Protein AF-R7JGD9-F1 (afdb_monomer_lite)

Radius of gyration: 29.2 Å; chains: 1; bounding box: 80×38×64 Å

Secondary structure (DSSP, 8-state):
-HHHHHHHHHHHHHHHHHHHHHHHHHHHHHHHTT------HHHHHHHHHHHHHHHHHHHHHHHHHHHHHHT-TT---EEEE----BBSS-SSSBTTB-HHHHHHHHHHT-GGGT--EEEE-S--B--S--

Structure (mmCIF, N/CA/C/O backbone):
data_AF-R7JGD9-F1
#
_entry.id   AF-R7JGD9-F1
#
loop_
_atom_site.group_PDB
_atom_site.id
_atom_site.type_symbol
_atom_site.label_atom_id
_atom_site.label_alt_id
_atom_site.label_comp_id
_atom_site.label_asym_id
_atom_site.label_entity_id
_atom_site.label_seq_id
_atom_site.pdbx_PDB_ins_code
_atom_site.Cartn_x
_atom_site.Cartn_y
_atom_site.Cartn_z
_atom_site.occupancy
_atom_site.B_iso_or_equiv
_atom_site.auth_seq_id
_atom_site.auth_comp_id
_atom_site.auth_asym_id
_atom_site.auth_atom_id
_atom_site.pdbx_PDB_model_num
ATOM 1 N N . MET A 1 1 ? 63.024 30.340 -42.110 1.00 52.47 1 MET A N 1
ATOM 2 C CA . MET A 1 1 ? 62.348 29.063 -42.438 1.00 52.47 1 MET A CA 1
ATOM 3 C C . MET A 1 1 ? 62.119 28.168 -41.215 1.00 52.47 1 MET A C 1
ATOM 5 O O . MET A 1 1 ? 60.973 27.812 -40.981 1.00 52.47 1 MET A O 1
ATOM 9 N N . ALA A 1 2 ? 63.129 27.867 -40.385 1.00 55.94 2 ALA A N 1
ATOM 10 C CA . ALA A 1 2 ? 62.977 26.972 -39.220 1.00 55.94 2 ALA A CA 1
ATOM 11 C C . ALA A 1 2 ? 61.948 27.435 -38.156 1.00 55.94 2 ALA A C 1
ATOM 13 O O . ALA A 1 2 ? 61.172 26.627 -37.652 1.00 55.94 2 ALA A O 1
ATOM 14 N N . TYR A 1 3 ? 61.878 28.738 -37.858 1.00 53.78 3 TYR A N 1
ATOM 15 C CA . TYR A 1 3 ? 60.961 29.284 -36.840 1.00 53.78 3 TYR A CA 1
ATOM 16 C C . TYR A 1 3 ? 59.477 29.235 -37.237 1.00 53.78 3 TYR A C 1
ATOM 18 O O . TYR A 1 3 ? 58.619 29.006 -36.389 1.00 53.78 3 TYR A O 1
ATOM 26 N N . ILE A 1 4 ? 59.173 29.392 -38.529 1.00 56.84 4 ILE A N 1
ATOM 27 C CA . ILE A 1 4 ? 57.802 29.306 -39.059 1.00 56.84 4 ILE A CA 1
ATOM 28 C C . ILE A 1 4 ? 57.320 27.851 -39.005 1.00 56.84 4 ILE A C 1
ATOM 30 O O . ILE A 1 4 ? 56.192 27.583 -38.600 1.00 56.84 4 ILE A O 1
ATOM 34 N N . PHE A 1 5 ? 58.205 26.903 -39.321 1.00 55.16 5 PHE A N 1
ATOM 35 C CA . PHE A 1 5 ? 57.907 25.473 -39.259 1.00 55.16 5 PHE A CA 1
ATOM 36 C C . PHE A 1 5 ? 57.632 25.006 -37.820 1.00 55.16 5 PHE A C 1
ATOM 38 O O . PHE A 1 5 ? 56.647 24.317 -37.566 1.00 55.16 5 PHE A O 1
ATOM 45 N N . ALA A 1 6 ? 58.440 25.458 -36.853 1.00 62.38 6 ALA A N 1
ATOM 46 C CA . ALA A 1 6 ? 58.225 25.169 -35.435 1.00 62.38 6 ALA A CA 1
ATOM 47 C C . ALA A 1 6 ? 56.909 25.766 -34.901 1.00 62.38 6 ALA A C 1
ATOM 49 O O . ALA A 1 6 ? 56.218 25.127 -34.109 1.00 62.38 6 ALA A O 1
ATOM 50 N N . PHE A 1 7 ? 56.533 26.967 -35.354 1.00 59.88 7 PHE A N 1
ATOM 51 C CA . PHE A 1 7 ? 55.274 27.615 -34.978 1.00 59.88 7 PHE A CA 1
ATOM 52 C C . PHE A 1 7 ? 54.047 26.872 -35.532 1.00 59.88 7 PHE A C 1
ATOM 54 O O . PHE A 1 7 ? 53.103 26.609 -34.786 1.00 59.88 7 PHE A O 1
ATOM 61 N N . ILE A 1 8 ? 54.093 26.448 -36.800 1.00 61.12 8 ILE A N 1
ATOM 62 C CA . ILE A 1 8 ? 53.027 25.664 -37.443 1.00 61.12 8 ILE A CA 1
ATOM 63 C C . ILE A 1 8 ? 52.861 24.297 -36.763 1.00 61.12 8 ILE A C 1
ATOM 65 O O . ILE A 1 8 ? 51.739 23.915 -36.435 1.00 61.12 8 ILE A O 1
ATOM 69 N N . ILE A 1 9 ? 53.962 23.599 -36.453 1.00 62.28 9 ILE A N 1
ATOM 70 C CA . ILE A 1 9 ? 53.931 22.332 -35.701 1.00 62.28 9 ILE A CA 1
ATOM 71 C C . ILE A 1 9 ? 53.321 22.536 -34.309 1.00 62.28 9 ILE A C 1
ATOM 73 O O . ILE A 1 9 ? 52.503 21.731 -33.869 1.00 62.28 9 ILE A O 1
ATOM 77 N N . LYS A 1 10 ? 53.662 23.629 -33.617 1.00 58.84 10 LYS A N 1
ATOM 78 C CA . LYS A 1 10 ? 53.122 23.930 -32.284 1.00 58.84 10 LYS A CA 1
ATOM 79 C C . LYS A 1 10 ? 51.615 24.208 -32.327 1.00 58.84 10 LYS A C 1
ATOM 81 O O . LYS A 1 10 ? 50.910 23.750 -31.435 1.00 58.84 10 LYS A O 1
ATOM 86 N N . ILE A 1 11 ? 51.116 24.887 -33.365 1.00 60.00 11 ILE A N 1
ATOM 87 C CA . ILE A 1 11 ? 49.676 25.112 -33.591 1.00 60.00 11 ILE A CA 1
ATOM 88 C C . ILE A 1 11 ? 48.957 23.800 -33.920 1.00 60.00 11 ILE A C 1
ATOM 90 O O . ILE A 1 11 ? 47.932 23.510 -33.306 1.00 60.00 11 ILE A O 1
ATOM 94 N N . LEU A 1 12 ? 49.509 22.981 -34.821 1.00 58.78 12 LEU A N 1
ATOM 95 C CA . LEU A 1 12 ? 48.956 21.668 -35.178 1.00 58.78 12 LEU A CA 1
ATOM 96 C C . LEU A 1 12 ? 48.881 20.732 -33.964 1.00 58.78 12 LEU A C 1
ATOM 98 O O . LEU A 1 12 ? 47.839 20.120 -33.729 1.00 58.78 12 LEU A O 1
ATOM 102 N N . LEU A 1 13 ? 49.941 20.677 -33.149 1.00 59.41 13 LEU A N 1
ATOM 103 C CA . LEU A 1 13 ? 49.992 19.900 -31.902 1.00 59.41 13 LEU A CA 1
ATOM 104 C C . LEU A 1 13 ? 49.038 20.448 -30.830 1.00 59.41 13 LEU A C 1
ATOM 106 O O . LEU A 1 13 ? 48.455 19.691 -30.056 1.00 59.41 13 LEU A O 1
ATOM 110 N N . PHE A 1 14 ? 48.861 21.768 -30.762 1.00 56.06 14 PHE A N 1
ATOM 111 C CA . PHE A 1 14 ? 47.937 22.403 -29.823 1.00 56.06 14 PHE A CA 1
ATOM 112 C C . PHE A 1 14 ? 46.470 22.151 -30.199 1.00 56.06 14 PHE A C 1
ATOM 114 O O . PHE A 1 14 ? 45.646 21.893 -29.319 1.00 56.06 14 PHE A O 1
ATOM 121 N N . GLN A 1 15 ? 46.146 22.153 -31.495 1.00 61.41 15 GLN A N 1
ATOM 122 C CA . GLN A 1 15 ? 44.811 21.816 -31.986 1.00 61.41 15 GLN A CA 1
ATOM 123 C C . GLN A 1 15 ? 44.488 20.325 -31.835 1.00 61.41 15 GLN A C 1
ATOM 125 O O . GLN A 1 15 ? 43.387 20.000 -31.399 1.00 61.41 15 GLN A O 1
ATOM 130 N N . THR A 1 16 ? 45.442 19.419 -32.082 1.00 63.94 16 THR A N 1
ATOM 131 C CA . THR A 1 16 ? 45.242 17.971 -31.851 1.00 63.94 16 THR A CA 1
ATOM 132 C C . THR A 1 16 ? 45.045 17.639 -30.376 1.00 63.94 16 THR A C 1
ATOM 134 O O . THR A 1 16 ? 44.179 16.830 -30.054 1.00 63.94 16 THR A O 1
ATOM 137 N N . LYS A 1 17 ? 45.761 18.301 -29.455 1.00 67.38 17 LYS A N 1
ATOM 138 C CA . LYS A 1 17 ? 45.516 18.135 -28.011 1.00 67.38 17 LYS A CA 1
ATOM 139 C C . LYS A 1 17 ? 44.115 18.600 -27.612 1.00 67.38 17 LYS A C 1
ATOM 141 O O . LYS A 1 17 ? 43.425 17.881 -26.900 1.00 67.38 17 LYS A O 1
ATOM 146 N N . ARG A 1 18 ? 43.659 19.762 -28.101 1.00 71.56 18 ARG A N 1
ATOM 147 C CA . ARG A 1 18 ? 42.289 20.257 -27.850 1.00 71.56 18 ARG A CA 1
ATOM 148 C C . ARG A 1 18 ? 41.219 19.330 -28.425 1.00 71.56 18 ARG A C 1
ATOM 150 O O . ARG A 1 18 ? 40.235 19.065 -27.743 1.00 71.56 18 ARG A O 1
ATOM 157 N N . LEU A 1 19 ? 41.437 18.807 -29.632 1.00 75.38 19 LEU A N 1
ATOM 158 C CA . LEU A 1 19 ? 40.545 17.833 -30.256 1.00 75.38 19 LEU A CA 1
ATOM 159 C C . LEU A 1 19 ? 40.499 16.529 -29.448 1.00 75.38 19 LEU A C 1
ATOM 161 O O . LEU A 1 19 ? 39.420 16.009 -29.207 1.00 75.38 19 LEU A O 1
ATOM 165 N N . SER A 1 20 ? 41.641 16.052 -28.945 1.00 78.75 20 SER A N 1
ATOM 166 C CA . SER A 1 20 ? 41.707 14.863 -28.088 1.00 78.75 20 SER A CA 1
ATOM 167 C C . SER A 1 20 ? 40.939 15.038 -26.777 1.00 78.75 20 SER A C 1
ATOM 169 O O . SER A 1 20 ? 40.223 14.121 -26.384 1.00 78.75 20 SER A O 1
ATOM 171 N N . TYR A 1 21 ? 41.056 16.189 -26.105 1.00 81.06 21 TYR A N 1
ATOM 172 C CA . TYR A 1 21 ? 40.286 16.460 -24.885 1.00 81.06 21 TYR A CA 1
ATOM 173 C C . TYR A 1 21 ? 38.787 16.580 -25.164 1.00 81.06 21 TYR A C 1
ATOM 175 O O . TYR A 1 21 ? 37.983 16.075 -24.386 1.00 81.06 21 TYR A O 1
ATOM 183 N N . LEU A 1 22 ? 38.411 17.202 -26.2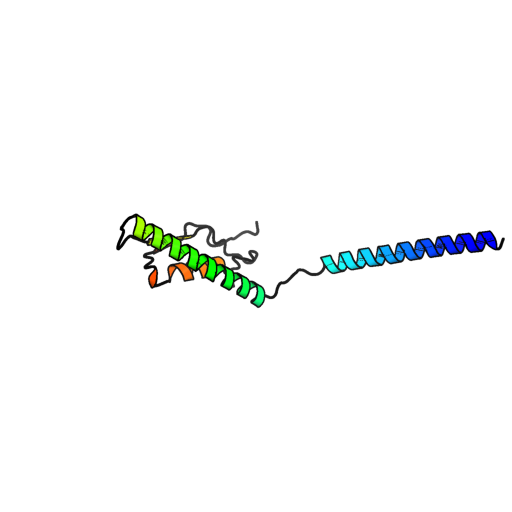85 1.00 77.56 22 LEU A N 1
ATOM 184 C CA . LEU A 1 22 ? 37.018 17.296 -26.709 1.00 77.56 22 LEU A CA 1
ATOM 185 C C . LEU A 1 22 ? 36.438 15.913 -27.035 1.00 77.56 22 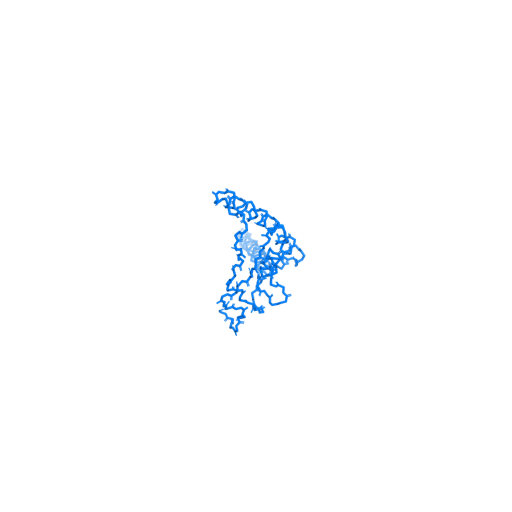LEU A C 1
ATOM 187 O O . LEU A 1 22 ? 35.343 15.597 -26.586 1.00 77.56 22 LEU A O 1
ATOM 191 N N . CYS A 1 23 ? 37.180 15.070 -27.757 1.00 81.94 23 CYS A N 1
ATOM 192 C CA . CYS A 1 23 ? 36.778 13.694 -28.030 1.00 81.94 23 CYS A CA 1
ATOM 193 C C . CYS A 1 23 ? 36.630 12.894 -26.736 1.00 81.94 23 CYS A C 1
ATOM 195 O O . CYS A 1 23 ? 35.609 12.242 -26.573 1.00 81.94 23 CYS A O 1
ATOM 197 N N . LEU A 1 24 ? 37.578 12.994 -25.795 1.00 82.44 24 LEU A N 1
ATOM 198 C CA . LEU A 1 24 ? 37.467 12.338 -24.489 1.00 82.44 24 LEU A CA 1
ATOM 199 C C . LEU A 1 24 ? 36.214 12.794 -23.736 1.00 82.44 24 LEU A C 1
ATOM 201 O O . LEU A 1 24 ? 35.452 11.945 -23.287 1.00 82.44 24 LEU A O 1
ATOM 205 N N . PHE A 1 25 ? 35.956 14.104 -23.678 1.00 80.12 25 PHE A N 1
ATOM 206 C CA . PHE A 1 25 ? 34.767 14.665 -23.034 1.00 80.12 25 PHE A CA 1
ATOM 207 C C . PHE A 1 25 ? 33.464 14.165 -23.676 1.00 80.12 25 PHE A C 1
ATOM 209 O O . PHE A 1 25 ? 32.567 13.701 -22.972 1.00 80.12 25 PHE A O 1
ATOM 216 N N . ILE A 1 26 ? 33.377 14.188 -25.011 1.00 80.88 26 ILE A N 1
ATOM 217 C CA . ILE A 1 26 ? 32.212 13.684 -25.752 1.00 80.88 26 ILE A CA 1
ATOM 218 C C . ILE A 1 26 ? 32.047 12.181 -25.520 1.00 80.88 26 ILE A C 1
ATOM 220 O O . ILE A 1 26 ? 30.942 11.738 -25.237 1.00 80.88 26 ILE A O 1
ATOM 224 N N . THR A 1 27 ? 33.124 11.392 -25.567 1.00 80.56 27 THR A N 1
ATOM 225 C CA . THR A 1 27 ? 33.039 9.950 -25.299 1.00 80.56 27 THR A CA 1
ATOM 226 C C . THR A 1 27 ? 32.607 9.665 -23.867 1.00 80.56 27 THR A C 1
ATOM 228 O O . THR A 1 27 ? 31.736 8.828 -23.680 1.00 80.56 27 THR A O 1
ATOM 231 N N . SER A 1 28 ? 33.119 10.388 -22.864 1.00 77.69 28 SER A N 1
ATOM 232 C CA . SER A 1 28 ? 32.666 10.229 -21.479 1.00 77.69 28 SER A CA 1
ATOM 233 C C . SER A 1 28 ? 31.197 10.607 -21.314 1.00 77.69 28 SER A C 1
ATOM 235 O O . SER A 1 28 ? 30.462 9.882 -20.658 1.00 77.69 28 SER A O 1
ATOM 237 N N . PHE A 1 29 ? 30.747 11.683 -21.963 1.00 76.38 29 PHE A N 1
ATOM 238 C CA . PHE A 1 29 ? 29.353 12.115 -21.918 1.00 76.38 29 PHE A CA 1
ATOM 239 C C . PHE A 1 29 ? 28.423 11.092 -22.588 1.00 76.38 29 PHE A C 1
ATOM 241 O O . PHE A 1 29 ? 27.408 10.714 -22.015 1.00 76.38 29 PHE A O 1
ATOM 248 N N . LEU A 1 30 ? 28.805 10.570 -23.758 1.00 76.06 30 LEU A N 1
ATOM 249 C CA . LEU A 1 30 ? 28.054 9.527 -24.459 1.00 76.06 30 LEU A CA 1
ATOM 250 C C . LEU A 1 30 ? 28.038 8.198 -23.688 1.00 76.06 30 LEU A C 1
ATOM 252 O O . LEU A 1 30 ? 26.999 7.545 -23.651 1.00 76.06 30 LEU A O 1
ATOM 256 N N . PHE A 1 31 ? 29.142 7.811 -23.037 1.00 70.19 31 PHE A N 1
ATOM 257 C CA . PHE A 1 31 ? 29.181 6.622 -22.178 1.00 70.19 31 PHE A CA 1
ATOM 258 C C . PHE A 1 31 ? 28.289 6.786 -20.943 1.00 70.19 31 PHE A C 1
ATOM 260 O O . PHE A 1 31 ? 27.530 5.870 -20.630 1.00 70.19 31 PHE A O 1
ATOM 267 N N . SER A 1 32 ? 28.310 7.952 -20.291 1.00 63.22 32 SER A N 1
ATOM 268 C CA . SER A 1 32 ? 27.431 8.252 -19.154 1.00 63.22 32 SER A CA 1
ATOM 269 C C . SER A 1 32 ? 25.950 8.306 -19.535 1.00 63.22 32 SER A C 1
ATOM 271 O O . SER A 1 32 ? 25.116 7.930 -18.725 1.00 63.22 32 SER A O 1
ATOM 273 N N . CYS A 1 33 ? 25.607 8.708 -20.762 1.00 59.56 33 CYS A N 1
ATOM 274 C CA . CYS A 1 33 ? 24.226 8.674 -21.257 1.00 59.56 33 CYS A CA 1
ATOM 275 C C . CYS A 1 33 ? 23.777 7.296 -21.781 1.00 59.56 33 CYS A C 1
ATOM 277 O O . CYS A 1 33 ? 22.615 7.152 -22.150 1.00 59.56 33 CYS A O 1
ATOM 279 N N . SER A 1 34 ? 24.672 6.302 -21.864 1.00 57.50 34 SER A N 1
ATOM 280 C CA . SER A 1 34 ? 24.355 4.966 -22.401 1.00 57.50 34 SER A CA 1
ATOM 281 C C . SER A 1 34 ? 23.955 3.940 -21.341 1.00 57.50 34 SER A C 1
ATOM 283 O O . SER A 1 34 ? 23.435 2.881 -21.689 1.00 57.50 34 SER A O 1
ATOM 285 N N . HIS A 1 35 ? 24.192 4.234 -20.061 1.00 52.06 35 HIS A N 1
ATOM 286 C CA . HIS A 1 35 ? 23.665 3.425 -18.972 1.00 52.06 35 HIS A CA 1
ATOM 287 C C . HIS A 1 35 ? 22.263 3.927 -18.647 1.00 52.06 35 HIS A C 1
ATOM 289 O O . HIS A 1 35 ? 22.091 4.999 -18.074 1.00 52.06 35 HIS A O 1
ATOM 295 N N . ALA A 1 36 ? 21.257 3.144 -19.031 1.00 59.09 36 ALA A N 1
ATOM 296 C CA . ALA A 1 36 ? 20.034 3.140 -18.253 1.00 59.09 36 ALA A CA 1
ATOM 297 C C . ALA A 1 36 ? 20.449 2.715 -16.840 1.00 59.09 36 ALA A C 1
ATOM 299 O O . ALA A 1 36 ? 21.071 1.662 -16.678 1.00 59.09 36 ALA A O 1
ATOM 300 N N . ASP A 1 37 ? 20.198 3.566 -15.849 1.00 55.56 37 ASP A N 1
ATOM 301 C CA . ASP A 1 37 ? 20.353 3.205 -14.445 1.00 55.56 37 ASP A CA 1
ATOM 302 C C . ASP A 1 37 ? 19.293 2.144 -14.113 1.00 55.56 37 ASP A C 1
ATOM 304 O O . ASP A 1 37 ? 18.273 2.433 -13.488 1.00 55.56 37 ASP A O 1
ATOM 308 N N . ASP A 1 38 ? 19.516 0.904 -14.545 1.00 63.53 38 ASP A N 1
ATOM 309 C CA . ASP A 1 38 ? 18.773 -0.252 -14.062 1.00 63.53 38 ASP A CA 1
ATOM 310 C C . ASP A 1 38 ? 19.269 -0.518 -12.639 1.00 63.53 38 ASP A C 1
ATOM 312 O O . ASP A 1 38 ? 20.116 -1.376 -12.380 1.00 63.53 38 ASP A O 1
ATOM 316 N N . ILE A 1 39 ? 18.780 0.295 -11.697 1.00 68.06 39 ILE A N 1
ATOM 317 C CA . ILE A 1 39 ? 18.895 0.004 -10.271 1.00 68.06 39 ILE A CA 1
ATOM 318 C C . ILE A 1 39 ? 18.365 -1.412 -10.086 1.00 68.06 39 ILE A C 1
ATOM 320 O O . ILE A 1 39 ? 17.211 -1.695 -10.418 1.00 68.06 39 ILE A O 1
ATOM 324 N N . ASP A 1 40 ? 19.220 -2.283 -9.551 1.00 82.38 40 ASP A N 1
ATOM 325 C CA . ASP A 1 40 ? 18.889 -3.684 -9.349 1.00 82.38 40 ASP A CA 1
ATOM 326 C C . ASP A 1 40 ? 17.533 -3.841 -8.637 1.00 82.38 40 ASP A C 1
ATOM 328 O O . ASP A 1 40 ? 17.185 -3.103 -7.703 1.00 82.38 40 ASP A O 1
ATOM 332 N N . TRP A 1 41 ? 16.742 -4.802 -9.110 1.00 76.06 41 TRP A N 1
ATOM 333 C CA . TRP A 1 41 ? 15.366 -4.983 -8.662 1.00 76.06 41 TRP A CA 1
ATOM 334 C C . TRP A 1 41 ? 15.281 -5.269 -7.153 1.00 76.06 41 TRP A C 1
ATOM 336 O O . TRP A 1 41 ? 14.310 -4.852 -6.512 1.00 76.06 41 TRP A O 1
ATOM 346 N N . GLU A 1 42 ? 16.287 -5.929 -6.561 1.00 82.69 42 GLU A N 1
ATOM 347 C CA . GLU A 1 42 ? 16.337 -6.209 -5.123 1.00 82.69 42 GLU A CA 1
ATOM 348 C C . GLU A 1 42 ? 16.546 -4.924 -4.335 1.00 82.69 42 GLU A C 1
ATOM 350 O O . GLU A 1 42 ? 15.885 -4.699 -3.316 1.00 82.69 42 GLU A O 1
ATOM 355 N N . VAL A 1 43 ? 17.408 -4.038 -4.839 1.00 86.19 43 VAL A N 1
ATOM 356 C CA . VAL A 1 43 ? 17.648 -2.717 -4.251 1.00 86.19 43 VAL A CA 1
ATOM 357 C C . VAL A 1 43 ? 16.370 -1.882 -4.305 1.00 86.19 43 VAL A C 1
ATOM 359 O O . VAL A 1 43 ? 15.928 -1.355 -3.280 1.00 86.19 43 VAL A O 1
ATOM 362 N N . LYS A 1 44 ? 15.709 -1.818 -5.467 1.00 82.62 44 LYS A N 1
ATOM 363 C CA . LYS A 1 44 ? 14.442 -1.088 -5.635 1.00 82.62 44 LYS A CA 1
ATOM 364 C C . LYS A 1 44 ? 13.341 -1.639 -4.727 1.00 82.62 44 LYS A C 1
ATOM 366 O O . LYS A 1 44 ? 12.582 -0.873 -4.126 1.00 82.62 44 LYS A O 1
ATOM 371 N N . LYS A 1 45 ? 13.255 -2.962 -4.581 1.00 84.12 45 LYS A N 1
ATOM 372 C CA . LYS A 1 45 ? 12.319 -3.610 -3.657 1.00 84.12 45 LYS A CA 1
ATOM 373 C C . LYS A 1 45 ? 12.631 -3.272 -2.198 1.00 84.12 45 LYS A C 1
ATOM 375 O O . LYS A 1 45 ? 11.721 -2.881 -1.475 1.00 84.12 45 LYS A O 1
ATOM 380 N N . SE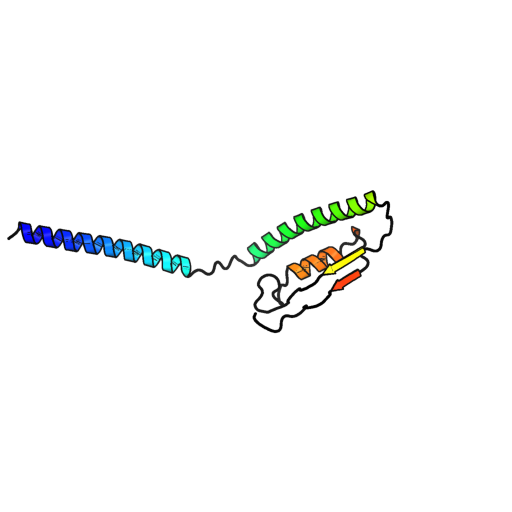R A 1 46 ? 13.894 -3.360 -1.785 1.00 88.94 46 SER A N 1
ATOM 381 C CA . SER A 1 46 ? 14.335 -3.051 -0.418 1.00 88.94 46 SER A CA 1
ATOM 382 C C . SER A 1 46 ? 14.012 -1.607 -0.012 1.00 88.94 46 SER A C 1
ATOM 384 O O . SER A 1 46 ? 13.505 -1.353 1.088 1.00 88.94 46 SER A O 1
ATOM 386 N N . ILE A 1 47 ? 14.225 -0.656 -0.929 1.00 89.81 47 ILE A N 1
ATOM 387 C CA . ILE A 1 47 ? 13.851 0.750 -0.737 1.00 89.81 47 ILE A CA 1
ATOM 388 C C . ILE A 1 47 ? 12.333 0.874 -0.549 1.00 89.81 47 ILE A C 1
ATOM 390 O O . ILE A 1 47 ? 11.882 1.488 0.419 1.00 89.81 47 ILE A O 1
ATOM 394 N N . ASN A 1 48 ? 11.536 0.253 -1.423 1.00 90.75 48 ASN A N 1
ATOM 395 C CA . ASN A 1 48 ? 10.075 0.296 -1.330 1.00 90.75 48 ASN A CA 1
ATOM 396 C C . ASN A 1 48 ? 9.534 -0.350 -0.047 1.00 90.75 48 ASN A C 1
ATOM 398 O O . ASN A 1 48 ? 8.602 0.182 0.557 1.00 90.75 48 ASN A O 1
ATOM 402 N N . ASP A 1 49 ? 10.121 -1.460 0.402 1.00 91.75 49 ASP A N 1
ATOM 403 C CA . ASP A 1 49 ? 9.750 -2.111 1.660 1.00 91.75 49 ASP A CA 1
ATOM 404 C C . ASP A 1 49 ? 10.058 -1.209 2.864 1.00 91.75 49 ASP A C 1
ATOM 406 O O . ASP A 1 49 ? 9.244 -1.088 3.784 1.00 91.75 49 ASP A O 1
ATOM 410 N N . SER A 1 50 ? 11.194 -0.509 2.836 1.00 94.94 50 SER A N 1
ATOM 411 C CA . SER A 1 50 ? 11.563 0.462 3.873 1.00 94.94 50 SER A CA 1
ATOM 412 C C . SER A 1 50 ? 10.577 1.635 3.925 1.00 94.94 50 SER A C 1
ATOM 414 O O . SER A 1 50 ? 10.102 2.006 5.003 1.00 94.94 50 SER A O 1
ATOM 416 N N . ILE A 1 51 ? 10.206 2.176 2.760 1.00 94.62 51 ILE A N 1
ATOM 417 C CA . ILE A 1 51 ? 9.192 3.234 2.637 1.00 94.62 51 ILE A CA 1
ATOM 418 C C . ILE A 1 51 ? 7.844 2.748 3.181 1.00 94.62 51 ILE A C 1
ATOM 420 O O . ILE A 1 51 ? 7.199 3.456 3.960 1.00 94.62 51 ILE A O 1
ATOM 424 N N . TYR A 1 52 ? 7.434 1.525 2.833 1.00 96.06 52 TYR A N 1
ATOM 425 C CA . TYR A 1 52 ? 6.197 0.934 3.332 1.00 96.06 52 TYR A CA 1
ATOM 426 C C . TYR A 1 52 ? 6.169 0.849 4.853 1.00 96.06 52 TYR A C 1
ATOM 428 O O . TYR A 1 52 ? 5.174 1.234 5.459 1.00 96.06 52 TYR A O 1
ATOM 436 N N . VAL A 1 53 ? 7.244 0.373 5.487 1.00 97.50 53 VAL A N 1
ATOM 437 C CA . VAL A 1 53 ? 7.313 0.243 6.951 1.00 97.50 53 VAL A CA 1
ATOM 438 C C . VAL A 1 53 ? 7.068 1.590 7.635 1.00 97.50 53 VAL A C 1
ATOM 440 O O . VAL A 1 53 ? 6.275 1.665 8.579 1.00 97.50 53 VAL A O 1
ATOM 443 N N . ILE A 1 54 ? 7.692 2.656 7.130 1.00 98.00 54 ILE A N 1
ATOM 444 C CA . ILE A 1 54 ? 7.538 4.012 7.666 1.00 98.00 54 ILE A CA 1
ATOM 445 C C . ILE A 1 54 ? 6.106 4.516 7.444 1.00 98.00 54 ILE A C 1
ATOM 447 O O . ILE A 1 54 ? 5.441 4.930 8.397 1.00 98.00 54 ILE A O 1
ATOM 451 N N . ASN A 1 55 ? 5.602 4.435 6.211 1.00 96.69 55 ASN A N 1
ATOM 452 C CA . ASN A 1 55 ? 4.265 4.916 5.859 1.00 96.69 55 ASN A CA 1
ATOM 453 C C . ASN A 1 55 ? 3.168 4.179 6.626 1.00 96.69 55 ASN A C 1
ATOM 455 O O . ASN A 1 55 ? 2.249 4.808 7.152 1.00 96.69 55 ASN A O 1
ATOM 459 N N . ASN A 1 56 ? 3.303 2.860 6.744 1.00 97.38 56 ASN A N 1
ATOM 460 C CA . ASN A 1 56 ? 2.416 2.009 7.515 1.00 97.38 56 ASN A CA 1
ATOM 461 C C . ASN A 1 56 ? 2.374 2.453 8.979 1.00 97.38 56 ASN A C 1
ATOM 463 O O . ASN A 1 56 ? 1.299 2.734 9.499 1.00 97.38 56 ASN A O 1
ATOM 467 N N . LYS A 1 57 ? 3.533 2.605 9.634 1.00 97.75 57 LYS A N 1
ATOM 468 C CA . LYS A 1 57 ? 3.597 3.074 11.025 1.00 97.75 57 LYS A CA 1
ATOM 469 C C . LYS A 1 57 ? 2.862 4.408 11.205 1.00 97.75 57 LYS A C 1
ATOM 471 O O . LYS A 1 57 ? 1.983 4.513 12.058 1.00 97.75 57 LYS A O 1
ATOM 476 N N . LEU A 1 58 ? 3.161 5.393 10.358 1.00 98.19 58 LEU A N 1
ATOM 477 C CA . LEU A 1 58 ? 2.541 6.720 10.426 1.00 98.19 58 LEU A CA 1
ATOM 478 C C . LEU A 1 58 ? 1.031 6.688 10.141 1.00 98.19 58 LEU A C 1
ATOM 480 O O . LEU A 1 58 ? 0.280 7.506 10.672 1.00 98.19 58 LEU A O 1
ATOM 484 N N . ALA A 1 59 ? 0.562 5.797 9.267 1.00 95.75 59 ALA A N 1
ATOM 485 C CA . ALA A 1 59 ? -0.863 5.624 8.990 1.00 95.75 59 ALA A CA 1
ATOM 486 C C . ALA A 1 59 ? -1.600 5.027 10.199 1.00 95.75 59 ALA A C 1
ATOM 488 O O . ALA A 1 59 ? -2.662 5.524 10.575 1.00 95.75 59 ALA A O 1
ATOM 489 N N . LYS A 1 60 ? -1.006 4.027 10.861 1.00 95.19 60 LYS A N 1
ATOM 490 C CA . LYS A 1 60 ? -1.555 3.412 12.079 1.00 95.19 60 LYS A CA 1
ATOM 491 C C . LYS A 1 60 ? -1.655 4.412 13.229 1.00 95.19 60 LYS A C 1
ATOM 493 O O . LYS A 1 60 ? -2.697 4.505 13.870 1.00 95.19 60 LYS A O 1
ATOM 498 N N . GLU A 1 61 ? -0.610 5.208 13.445 1.00 96.00 61 GLU A N 1
ATOM 499 C CA . GLU A 1 61 ? -0.600 6.265 14.466 1.00 96.00 61 GLU A CA 1
ATOM 500 C C . GLU A 1 61 ? -1.696 7.311 14.216 1.00 96.00 61 GLU A C 1
ATOM 502 O O . GLU A 1 61 ? -2.419 7.699 15.137 1.00 96.00 61 GLU A O 1
ATOM 507 N N . ARG A 1 62 ? -1.874 7.731 12.956 1.00 93.69 62 ARG A N 1
ATOM 508 C CA . ARG A 1 62 ? -2.956 8.646 12.564 1.00 93.69 62 ARG A CA 1
ATOM 509 C C . ARG A 1 62 ? -4.334 8.042 12.816 1.00 93.69 62 ARG A C 1
ATOM 511 O O . ARG A 1 62 ? -5.198 8.727 13.356 1.00 93.69 62 ARG A O 1
ATOM 518 N N . MET A 1 63 ? -4.527 6.770 12.478 1.00 90.88 63 MET A N 1
ATOM 519 C CA . MET A 1 63 ? -5.791 6.072 12.704 1.00 90.88 63 MET A CA 1
ATOM 520 C C . MET A 1 63 ? -6.126 5.972 14.196 1.00 90.88 63 MET A C 1
ATOM 522 O O . MET A 1 63 ? -7.215 6.371 14.592 1.00 90.88 63 MET A O 1
ATOM 526 N N . ALA A 1 64 ? -5.171 5.561 15.034 1.00 90.44 64 ALA A N 1
ATOM 5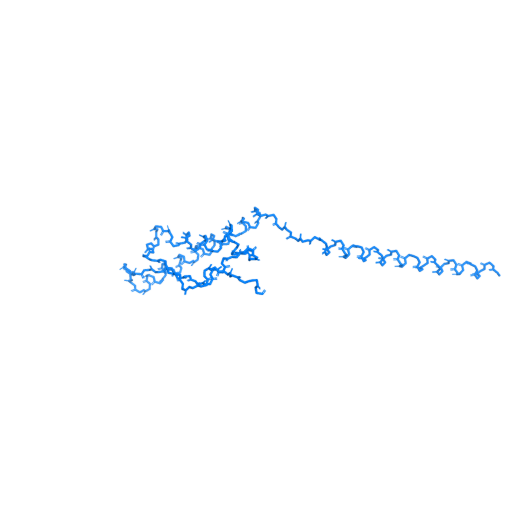27 C CA . ALA A 1 64 ? -5.355 5.486 16.485 1.00 90.44 64 ALA A CA 1
ATOM 528 C C . ALA A 1 64 ? -5.665 6.863 17.109 1.00 90.44 64 ALA A C 1
ATOM 530 O O . ALA A 1 64 ? -6.485 6.987 18.025 1.00 90.44 64 ALA A O 1
ATOM 531 N N . LYS A 1 65 ? -5.053 7.934 16.585 1.00 91.62 65 LYS A N 1
ATOM 532 C CA . LYS A 1 65 ? -5.361 9.306 17.004 1.00 91.62 65 LYS A CA 1
ATOM 533 C C . LYS A 1 65 ? -6.797 9.702 16.651 1.00 91.62 65 LYS A C 1
ATOM 535 O O . LYS A 1 65 ? -7.482 10.269 17.495 1.00 91.62 65 LYS A O 1
ATOM 540 N N . ILE A 1 66 ? -7.267 9.378 15.446 1.00 88.50 66 ILE A N 1
ATOM 541 C CA . ILE A 1 66 ? -8.660 9.619 15.039 1.00 88.50 66 ILE A CA 1
ATOM 542 C C . ILE A 1 66 ? -9.610 8.830 15.949 1.00 88.50 66 ILE A C 1
ATOM 544 O O . ILE A 1 66 ? -10.555 9.398 16.491 1.00 88.50 66 ILE A O 1
ATOM 548 N N . GLU A 1 67 ? -9.336 7.549 16.192 1.00 87.44 67 GLU A N 1
ATOM 549 C CA . GLU A 1 67 ? -10.197 6.718 17.039 1.00 87.44 67 GLU A CA 1
ATOM 550 C C . GLU A 1 67 ? -10.334 7.252 18.465 1.00 87.44 67 GLU A C 1
ATOM 552 O O . GLU A 1 67 ? -11.442 7.320 19.003 1.00 87.44 67 GLU A O 1
ATOM 557 N N . SER A 1 68 ? -9.213 7.665 19.060 1.00 87.38 68 SER A N 1
ATOM 558 C CA . SER A 1 68 ? -9.204 8.237 20.407 1.00 87.38 68 SER A CA 1
ATOM 559 C C . SER A 1 68 ? -9.886 9.605 20.469 1.00 87.38 68 SER A C 1
ATOM 561 O O . SER A 1 68 ? -10.628 9.861 21.413 1.00 87.38 68 SER A O 1
ATOM 563 N N . GLN A 1 69 ? -9.704 10.459 19.455 1.00 86.31 69 GLN A N 1
ATOM 564 C CA . GLN A 1 69 ? -10.316 11.788 19.401 1.00 86.31 69 GLN A CA 1
ATOM 565 C C . GLN A 1 69 ? -11.848 11.734 19.339 1.00 86.31 69 GLN A C 1
ATOM 567 O O . GLN A 1 69 ? -12.510 12.558 19.966 1.00 86.31 69 GLN A O 1
ATOM 572 N N . TYR A 1 70 ? -12.414 10.785 18.593 1.00 81.06 70 TYR A N 1
ATOM 573 C CA . TYR A 1 70 ? -13.865 10.695 18.398 1.00 81.06 70 TYR A CA 1
ATOM 574 C C . TYR A 1 70 ? -14.551 9.675 19.324 1.00 81.06 70 TYR A C 1
ATOM 576 O O . TYR A 1 70 ? -15.757 9.478 19.216 1.00 81.06 70 TYR A O 1
ATOM 584 N N . ASN A 1 71 ? -13.811 9.042 20.248 1.00 71.75 71 ASN A N 1
ATOM 585 C CA . ASN A 1 71 ? -14.296 7.978 21.144 1.00 71.75 71 ASN A CA 1
ATOM 586 C C . ASN A 1 71 ? -15.032 6.842 20.400 1.00 71.75 71 ASN A C 1
ATOM 588 O O . ASN A 1 71 ? -16.002 6.255 20.882 1.00 71.75 71 ASN A O 1
ATOM 592 N N . VAL A 1 72 ? -14.571 6.541 19.189 1.00 66.12 72 VAL A N 1
ATOM 593 C CA . VAL A 1 72 ? -15.237 5.635 18.252 1.00 66.12 72 VAL A CA 1
ATOM 594 C C . VAL A 1 72 ? -14.709 4.211 18.401 1.00 66.12 72 VAL A C 1
ATOM 596 O O . VAL A 1 72 ? -14.034 3.672 17.524 1.00 66.12 72 VAL A O 1
ATOM 599 N N . LYS A 1 73 ? -15.030 3.558 19.522 1.00 69.19 73 LYS A N 1
ATOM 600 C CA . LYS A 1 73 ? -14.882 2.097 19.586 1.00 69.19 73 LYS A CA 1
ATOM 601 C C . LYS A 1 73 ? -15.849 1.455 18.586 1.00 69.19 73 LYS A C 1
ATOM 603 O O . LYS A 1 73 ? -17.056 1.613 18.719 1.00 69.19 73 LYS A O 1
ATOM 608 N N . GLY A 1 74 ? -15.314 0.710 17.616 1.00 70.12 74 GLY A N 1
ATOM 609 C CA . GLY A 1 74 ? -16.113 -0.074 16.665 1.00 70.12 74 GLY A CA 1
ATOM 610 C C . GLY A 1 74 ? -16.596 0.680 15.422 1.00 70.12 74 GLY A C 1
ATOM 611 O O . GLY A 1 74 ? -17.590 0.275 14.826 1.00 70.12 74 GLY A O 1
ATOM 612 N N . CYS A 1 75 ? -15.923 1.764 15.021 1.00 81.88 75 CYS A N 1
ATOM 613 C CA . CYS A 1 75 ? -16.221 2.429 13.751 1.00 81.88 75 CYS A CA 1
ATOM 614 C C . CYS A 1 75 ? -15.958 1.523 12.543 1.00 81.88 75 CYS A C 1
ATOM 616 O O . CYS A 1 75 ? -15.000 0.751 12.535 1.00 81.88 75 CYS A O 1
ATOM 618 N N . PHE A 1 76 ? -16.776 1.685 11.501 1.00 89.44 76 PHE A N 1
ATOM 619 C CA . PHE A 1 76 ? -16.538 1.045 10.213 1.00 89.44 76 PHE A CA 1
ATOM 620 C C . PHE A 1 76 ? -15.318 1.681 9.538 1.00 89.44 76 PHE A C 1
ATOM 622 O O . PHE A 1 76 ? -15.278 2.893 9.316 1.00 89.44 76 PHE A O 1
ATOM 629 N N . LYS A 1 77 ? -14.322 0.863 9.211 1.00 91.81 77 LYS A N 1
ATOM 630 C CA . LYS A 1 77 ? -13.068 1.267 8.580 1.00 91.81 77 LYS A CA 1
ATOM 631 C C . LYS A 1 77 ? -12.993 0.722 7.168 1.00 91.81 77 LYS A C 1
ATOM 633 O O . LYS A 1 77 ? -13.196 -0.467 6.925 1.00 91.81 77 LYS A O 1
ATOM 638 N N . LEU A 1 78 ? -12.630 1.601 6.251 1.00 95.12 78 LEU A N 1
ATOM 639 C CA . LEU A 1 78 ? -12.478 1.306 4.839 1.00 95.12 78 LEU A CA 1
ATOM 640 C C . LEU A 1 78 ? -11.063 1.680 4.402 1.00 95.12 78 LEU A C 1
ATOM 642 O O . LEU A 1 78 ? -10.584 2.764 4.731 1.00 95.12 78 LEU A O 1
ATOM 646 N N . VAL A 1 79 ? -10.431 0.821 3.605 1.00 96.38 79 VAL A N 1
ATOM 647 C CA . VAL A 1 79 ? -9.305 1.218 2.752 1.00 96.38 79 VAL A CA 1
ATOM 648 C C . VAL A 1 79 ? -9.847 1.516 1.363 1.00 96.38 79 VAL A C 1
ATOM 650 O O . VAL A 1 79 ? -10.469 0.668 0.733 1.00 96.38 79 VAL A O 1
ATOM 653 N N . HIS A 1 80 ? -9.627 2.732 0.890 1.00 96.69 80 HIS A N 1
ATOM 654 C CA . HIS A 1 80 ? -10.062 3.172 -0.426 1.00 96.69 80 HIS A CA 1
ATOM 655 C C . HIS A 1 80 ? -8.844 3.345 -1.331 1.00 96.69 80 HIS A C 1
ATOM 657 O O . HIS A 1 80 ? -7.922 4.080 -0.972 1.00 96.69 80 HIS A O 1
ATOM 663 N N . ILE A 1 81 ? -8.843 2.675 -2.481 1.00 95.69 81 ILE A N 1
ATOM 664 C CA . ILE A 1 81 ? -7.827 2.828 -3.523 1.00 95.69 81 ILE A CA 1
ATOM 665 C C . ILE A 1 81 ? -8.478 3.234 -4.843 1.00 95.69 81 ILE A C 1
ATOM 667 O O . ILE A 1 81 ? -9.617 2.871 -5.128 1.00 95.69 81 ILE A O 1
ATOM 671 N N . SER A 1 82 ? -7.724 3.957 -5.656 1.00 93.31 82 SER A N 1
ATOM 672 C CA . SER A 1 82 ? -8.118 4.364 -6.999 1.00 93.31 82 SER A CA 1
ATOM 673 C C . SER A 1 82 ? -6.896 4.320 -7.902 1.00 93.31 82 SER A C 1
ATOM 675 O O . SER A 1 82 ? -5.769 4.333 -7.398 1.00 93.31 82 SER A O 1
ATOM 677 N N . ASP A 1 83 ? -7.139 4.229 -9.206 1.00 89.94 83 ASP A N 1
ATOM 678 C CA . ASP A 1 83 ? -6.126 4.408 -10.243 1.00 89.94 83 ASP A CA 1
ATOM 679 C C . ASP A 1 83 ? -4.859 3.537 -10.076 1.00 89.94 83 ASP A C 1
ATOM 681 O O . ASP A 1 83 ? -3.738 4.048 -10.173 1.00 89.94 83 ASP A O 1
ATOM 685 N N . PRO A 1 84 ? -4.961 2.211 -9.810 1.00 89.94 84 PRO A N 1
ATOM 686 C CA . PRO A 1 84 ? -3.769 1.367 -9.792 1.00 89.94 84 PRO A CA 1
ATOM 687 C C . PRO A 1 84 ? -3.039 1.332 -11.129 1.00 89.94 84 PRO A C 1
ATOM 689 O O . PRO A 1 84 ? -1.830 1.134 -11.121 1.00 89.94 84 PRO A O 1
ATOM 692 N N . HIS A 1 85 ? -3.741 1.487 -12.258 1.00 90.19 85 HIS A N 1
ATOM 693 C CA . HIS A 1 85 ? -3.145 1.522 -13.595 1.00 90.19 85 HIS A CA 1
ATOM 694 C C . HIS A 1 85 ? -2.159 0.370 -13.859 1.00 90.19 85 HIS A C 1
ATOM 696 O O . HIS A 1 85 ? -1.018 0.583 -14.290 1.00 90.19 85 HIS A O 1
ATOM 702 N N . LEU A 1 86 ? -2.583 -0.869 -13.573 1.00 90.50 86 LEU A N 1
ATOM 703 C CA . LEU A 1 86 ? -1.758 -2.049 -13.822 1.00 90.50 86 LEU A CA 1
ATOM 704 C C . LEU A 1 86 ? -1.419 -2.132 -15.313 1.00 90.50 86 LEU A C 1
ATOM 706 O O . LEU A 1 86 ? -2.319 -2.198 -16.150 1.00 90.50 86 LEU A O 1
ATOM 710 N N . SER A 1 87 ? -0.128 -2.113 -15.634 1.00 84.62 87 SER A N 1
ATOM 711 C CA . SER A 1 87 ? 0.380 -2.064 -17.012 1.00 84.62 87 SER A CA 1
ATOM 712 C C . SER A 1 87 ? 1.737 -2.740 -17.143 1.00 84.62 87 SER A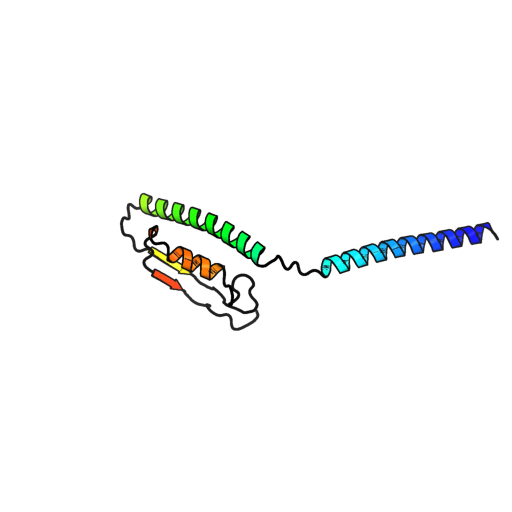 C 1
ATOM 714 O O . SER A 1 87 ? 2.385 -3.047 -16.149 1.00 84.62 87 SER A O 1
ATOM 716 N N . ASP A 1 88 ? 2.164 -3.009 -18.373 1.00 82.81 88 ASP A N 1
ATOM 717 C CA . ASP A 1 88 ? 3.496 -3.528 -18.706 1.00 82.81 88 ASP A CA 1
ATOM 718 C C . ASP A 1 88 ? 4.565 -2.424 -18.804 1.00 82.81 88 ASP A C 1
ATOM 720 O O . ASP A 1 88 ? 5.759 -2.701 -18.775 1.00 82.81 88 ASP A O 1
ATOM 724 N N . PHE A 1 89 ? 4.151 -1.159 -18.896 1.00 75.62 89 PHE A N 1
ATOM 725 C CA . PHE A 1 89 ? 5.046 -0.002 -19.019 1.00 75.62 89 PHE A CA 1
ATOM 726 C C . PHE A 1 89 ? 5.194 0.826 -17.733 1.00 75.62 89 PHE A C 1
ATOM 728 O O . PHE A 1 89 ? 6.096 1.659 -17.665 1.00 75.62 89 PHE A O 1
ATOM 735 N N . SER A 1 90 ? 4.351 0.633 -16.711 1.00 70.06 90 SER A N 1
ATOM 736 C CA . SER A 1 90 ? 4.507 1.333 -15.429 1.00 70.06 90 SER A CA 1
ATOM 737 C C . SER A 1 90 ? 5.509 0.621 -14.531 1.00 70.06 90 SER A C 1
ATOM 739 O O . SER A 1 90 ? 5.302 -0.521 -14.143 1.00 70.06 90 SER A O 1
ATOM 741 N N . GLU A 1 91 ? 6.571 1.309 -14.122 1.00 67.31 91 GLU A N 1
ATOM 742 C CA . GLU A 1 91 ? 7.573 0.752 -13.208 1.00 67.31 91 GLU A CA 1
ATOM 743 C C . GLU A 1 91 ? 7.064 0.504 -11.779 1.00 67.31 91 GLU A C 1
ATOM 745 O O . GLU A 1 91 ? 7.576 -0.373 -11.082 1.00 67.31 91 GLU A O 1
ATOM 750 N N . SER A 1 92 ? 6.115 1.312 -11.303 1.00 67.06 92 SER A N 1
ATOM 751 C CA . SER A 1 92 ? 5.583 1.251 -9.934 1.00 67.06 92 SER A CA 1
ATOM 752 C C . SER A 1 92 ? 4.297 0.429 -9.839 1.00 67.06 92 SER A C 1
ATOM 754 O O . SER A 1 92 ? 3.980 -0.105 -8.774 1.00 67.06 92 SER A O 1
ATOM 756 N N . ASN A 1 93 ? 3.591 0.274 -10.959 1.00 77.25 93 ASN A N 1
ATOM 757 C CA . ASN A 1 93 ? 2.364 -0.507 -11.073 1.00 77.25 93 ASN A CA 1
ATOM 758 C C . ASN A 1 93 ? 2.482 -1.571 -12.174 1.00 77.25 93 ASN A C 1
ATOM 760 O O . ASN A 1 93 ? 1.503 -1.889 -12.851 1.00 77.25 93 ASN A O 1
ATOM 764 N N . HIS A 1 94 ? 3.684 -2.129 -12.350 1.00 85.31 94 HIS A N 1
ATOM 765 C CA . HIS A 1 94 ? 3.897 -3.184 -13.332 1.00 85.31 94 HIS A CA 1
ATOM 766 C C . HIS A 1 94 ? 3.019 -4.387 -12.983 1.00 85.31 94 HIS A C 1
ATOM 768 O O . HIS A 1 94 ? 3.035 -4.827 -11.834 1.00 85.31 94 HIS A O 1
ATOM 774 N N . TYR A 1 95 ? 2.286 -4.971 -13.933 1.00 82.62 95 TYR A N 1
ATOM 775 C CA . TYR A 1 95 ? 1.344 -6.061 -13.623 1.00 82.62 95 TYR A CA 1
ATOM 776 C C . TYR A 1 95 ? 2.012 -7.284 -12.961 1.00 82.62 95 TYR A C 1
ATOM 778 O O . TYR A 1 95 ? 1.369 -7.991 -12.188 1.00 82.62 95 TYR A O 1
ATOM 786 N N . SER A 1 96 ? 3.301 -7.534 -13.231 1.00 85.88 96 SER A N 1
ATOM 787 C CA . SER A 1 96 ? 4.063 -8.628 -12.601 1.00 85.88 96 SER A CA 1
ATOM 788 C C . SER A 1 96 ? 4.506 -8.325 -11.164 1.00 85.88 96 SER A C 1
ATOM 790 O O . SER A 1 96 ? 4.702 -9.254 -10.380 1.00 85.88 96 SER A O 1
ATOM 792 N N . TYR A 1 97 ? 4.663 -7.047 -10.806 1.00 87.00 97 TYR A N 1
ATOM 793 C CA . TYR A 1 97 ? 5.048 -6.622 -9.462 1.00 87.00 97 TYR A CA 1
ATOM 794 C C . TYR A 1 97 ? 4.492 -5.224 -9.127 1.00 87.00 97 TYR A C 1
ATOM 796 O O . TYR A 1 97 ? 5.246 -4.248 -9.055 1.00 87.00 97 TYR A O 1
ATOM 804 N N . PRO A 1 98 ? 3.170 -5.098 -8.906 1.00 90.44 98 PRO A N 1
ATOM 805 C CA . PRO A 1 98 ? 2.544 -3.803 -8.676 1.00 90.44 98 PRO A CA 1
ATOM 806 C C . PRO A 1 98 ? 2.703 -3.402 -7.211 1.00 90.44 98 PRO A C 1
ATOM 808 O O . PRO A 1 98 ? 1.812 -3.606 -6.382 1.00 90.44 98 PRO A O 1
ATOM 811 N N . ILE A 1 99 ? 3.882 -2.879 -6.870 1.00 90.12 99 ILE A N 1
ATOM 812 C CA . ILE A 1 99 ? 4.315 -2.700 -5.481 1.00 90.12 99 ILE A CA 1
ATOM 813 C C . ILE A 1 99 ? 3.338 -1.853 -4.659 1.00 90.12 99 ILE A C 1
ATOM 815 O O . ILE A 1 99 ? 3.025 -2.221 -3.527 1.00 90.12 99 ILE A O 1
ATOM 819 N N . ASN A 1 100 ? 2.781 -0.786 -5.235 1.00 89.44 100 ASN A N 1
ATOM 820 C CA . ASN A 1 100 ? 1.816 0.067 -4.539 1.00 89.44 100 ASN A CA 1
ATOM 821 C C . ASN A 1 100 ? 0.539 -0.702 -4.183 1.00 89.44 100 ASN A C 1
ATOM 823 O O . ASN A 1 100 ? 0.094 -0.662 -3.037 1.00 89.44 100 ASN A O 1
ATOM 827 N N . LEU A 1 101 ? -0.008 -1.469 -5.132 1.00 93.25 101 LEU A N 1
ATOM 828 C CA . LEU A 1 101 ? -1.204 -2.279 -4.905 1.00 93.25 101 LEU A CA 1
ATOM 829 C C . LEU A 1 101 ? -0.950 -3.366 -3.851 1.00 93.25 101 LEU A C 1
ATOM 831 O O . LEU A 1 101 ? -1.765 -3.546 -2.946 1.00 93.25 101 LEU A O 1
ATOM 835 N N . ILE A 1 102 ? 0.200 -4.048 -3.923 1.00 94.25 102 ILE A N 1
ATOM 836 C CA . ILE A 1 102 ? 0.608 -5.047 -2.923 1.00 94.25 102 ILE A CA 1
ATOM 837 C C . ILE A 1 102 ? 0.646 -4.413 -1.530 1.00 94.25 102 ILE A C 1
ATOM 839 O O . ILE A 1 102 ? 0.113 -4.976 -0.573 1.00 94.25 102 ILE A O 1
ATOM 843 N N . GLN A 1 103 ? 1.248 -3.231 -1.404 1.00 94.81 103 GLN A N 1
ATOM 844 C CA . GLN A 1 103 ? 1.346 -2.509 -0.139 1.00 94.81 103 GLN A CA 1
ATOM 845 C C . GLN A 1 103 ? -0.021 -2.055 0.387 1.00 94.81 103 GLN A C 1
ATOM 847 O O . GLN A 1 103 ? -0.284 -2.201 1.584 1.00 94.81 103 GLN A O 1
ATOM 852 N N . SER A 1 104 ? -0.914 -1.568 -0.480 1.00 95.31 104 SER A N 1
ATOM 853 C CA . SER A 1 104 ? -2.286 -1.205 -0.110 1.00 95.31 104 SER A CA 1
ATOM 854 C C . SER A 1 104 ? -3.077 -2.407 0.406 1.00 95.31 104 SER A C 1
ATOM 856 O O . SER A 1 104 ? -3.696 -2.319 1.467 1.00 95.31 104 SER A O 1
ATOM 858 N N . VAL A 1 105 ? -3.005 -3.550 -0.284 1.00 96.12 105 VAL A N 1
ATOM 859 C CA . VAL A 1 105 ? -3.645 -4.800 0.160 1.00 96.12 105 VAL A CA 1
ATOM 860 C C . VAL A 1 105 ? -3.039 -5.277 1.480 1.00 96.12 105 VAL A C 1
ATOM 862 O O . VAL A 1 105 ? -3.765 -5.640 2.403 1.00 96.12 105 VAL A O 1
ATOM 865 N N . LYS A 1 106 ? -1.709 -5.221 1.619 1.00 96.81 106 LYS A N 1
ATOM 866 C CA . LYS A 1 106 ? -1.012 -5.595 2.857 1.00 96.81 106 LYS A CA 1
ATOM 867 C C . LYS A 1 106 ? -1.434 -4.725 4.040 1.00 96.81 106 LYS A C 1
ATOM 869 O O . LYS A 1 106 ? -1.571 -5.247 5.140 1.00 96.81 106 LYS A O 1
ATOM 874 N N . PHE A 1 107 ? -1.641 -3.424 3.827 1.00 96.94 107 PHE A N 1
ATOM 875 C CA . PHE A 1 107 ? -2.171 -2.514 4.844 1.00 96.94 107 PHE A CA 1
ATOM 876 C C . PHE A 1 107 ? -3.612 -2.870 5.229 1.00 96.94 107 PHE A C 1
ATOM 878 O O . PHE A 1 107 ? -3.913 -3.003 6.412 1.00 96.94 107 PHE A O 1
ATOM 885 N N . ALA A 1 108 ? -4.485 -3.086 4.239 1.00 96.75 108 ALA A N 1
ATOM 886 C CA . ALA A 1 108 ? -5.879 -3.457 4.475 1.00 96.75 108 ALA A CA 1
ATOM 887 C C . ALA A 1 108 ? -6.021 -4.789 5.230 1.00 96.75 108 ALA A C 1
ATOM 889 O O . ALA A 1 108 ? -6.938 -4.949 6.028 1.00 96.75 108 ALA A O 1
ATOM 890 N N . ASN A 1 109 ? -5.092 -5.7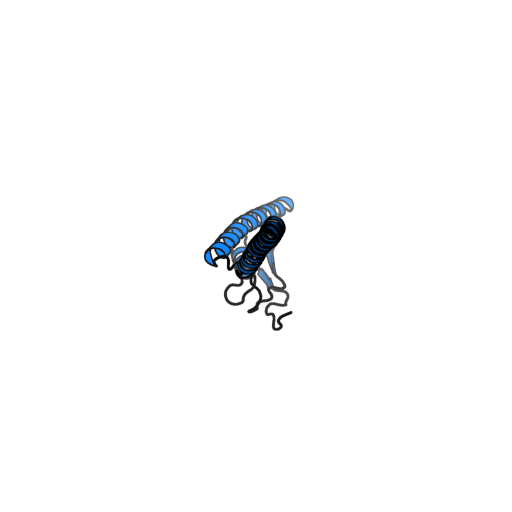25 5.021 1.00 96.81 109 ASN A N 1
ATOM 891 C CA . ASN A 1 109 ? -5.119 -7.055 5.627 1.00 96.81 109 ASN A CA 1
ATOM 892 C C . ASN A 1 109 ? -4.497 -7.125 7.042 1.00 96.81 109 ASN A C 1
ATOM 894 O O . ASN A 1 109 ? -4.228 -8.212 7.555 1.00 96.81 109 ASN A O 1
ATOM 898 N N . GLN A 1 110 ? -4.215 -5.988 7.683 1.00 95.44 110 GLN A N 1
ATOM 899 C CA . GLN A 1 110 ? -3.686 -5.958 9.048 1.00 95.44 110 GLN A CA 1
ATOM 900 C C . GLN A 1 110 ? -4.785 -6.235 10.074 1.00 95.44 110 GLN A C 1
ATOM 902 O O . GLN A 1 110 ? -5.732 -5.462 10.225 1.00 95.44 110 GLN A O 1
ATOM 907 N N . THR A 1 111 ? -4.629 -7.322 10.828 1.00 91.62 111 THR A N 1
ATOM 908 C CA . THR A 1 111 ? -5.619 -7.770 11.817 1.00 91.62 111 THR A CA 1
ATOM 909 C C . THR A 1 111 ? -5.819 -6.775 12.954 1.00 91.62 111 THR A C 1
ATOM 911 O O . THR A 1 111 ? -6.930 -6.628 13.450 1.00 91.62 111 THR A O 1
ATOM 914 N N . ASP A 1 112 ? -4.777 -6.046 13.348 1.00 92.44 112 ASP A N 1
ATOM 915 C CA . ASP A 1 112 ? -4.860 -5.083 14.443 1.00 92.44 112 ASP A CA 1
ATOM 916 C C . ASP A 1 112 ? -5.588 -3.785 14.058 1.00 92.44 112 ASP A C 1
ATOM 918 O O . ASP A 1 112 ? -6.053 -3.055 14.933 1.00 92.44 112 ASP A O 1
ATOM 922 N N . LEU A 1 113 ? -5.751 -3.519 12.758 1.00 91.81 113 LEU A N 1
ATOM 923 C CA . LEU A 1 113 ? -6.490 -2.357 12.272 1.00 91.81 113 LEU A CA 1
ATOM 924 C C . LEU A 1 113 ? -7.991 -2.590 12.138 1.00 91.81 113 LEU A C 1
ATOM 926 O O . LEU A 1 113 ? -8.727 -1.606 12.142 1.00 91.81 113 LEU A O 1
ATOM 930 N N . ASN A 1 114 ? -8.463 -3.839 12.087 1.00 91.31 114 ASN A N 1
ATOM 931 C CA . ASN A 1 114 ? -9.883 -4.176 11.917 1.00 91.31 114 ASN A CA 1
ATOM 932 C C . ASN A 1 114 ? -10.531 -3.458 10.715 1.00 91.31 114 ASN A C 1
ATOM 934 O O . ASN A 1 114 ? -11.618 -2.892 10.832 1.00 91.31 114 ASN A O 1
ATOM 938 N N . ILE A 1 115 ? -9.848 -3.433 9.567 1.00 94.69 115 ILE A N 1
ATOM 939 C CA . ILE A 1 115 ? -10.412 -2.891 8.325 1.00 94.69 115 ILE A CA 1
ATOM 940 C C . ILE A 1 115 ? -11.589 -3.770 7.890 1.00 94.69 115 ILE A C 1
ATOM 942 O O . ILE A 1 115 ? -11.452 -4.984 7.764 1.00 94.69 115 ILE A O 1
ATOM 946 N N . ASN A 1 116 ? -12.755 -3.164 7.666 1.00 95.12 116 ASN A N 1
ATOM 947 C CA . ASN A 1 116 ? -13.976 -3.890 7.317 1.00 95.12 116 ASN A CA 1
ATOM 948 C C . ASN A 1 116 ? -14.091 -4.158 5.819 1.00 95.12 116 ASN A C 1
ATOM 950 O O . ASN A 1 116 ? -14.652 -5.174 5.417 1.00 95.12 116 ASN A O 1
ATOM 954 N N . ALA A 1 117 ? -13.598 -3.235 4.998 1.00 96.38 117 ALA A N 1
ATOM 955 C CA . ALA A 1 117 ? -13.647 -3.356 3.552 1.00 96.38 117 ALA A CA 1
ATOM 956 C C . ALA A 1 117 ? -12.439 -2.682 2.901 1.00 96.38 117 ALA A C 1
ATOM 958 O O . ALA A 1 117 ? -11.866 -1.727 3.433 1.00 96.38 117 ALA A O 1
ATOM 959 N N . MET A 1 118 ? -12.101 -3.157 1.707 1.00 96.88 118 MET A N 1
ATOM 960 C CA . MET A 1 118 ? -11.248 -2.452 0.765 1.00 96.88 118 MET A CA 1
ATOM 961 C C . MET A 1 118 ? -12.064 -2.191 -0.501 1.00 96.88 118 MET A C 1
ATOM 963 O O . MET A 1 118 ? -12.674 -3.115 -1.034 1.00 96.88 118 MET A O 1
ATOM 967 N N . VAL A 1 119 ? -12.109 -0.940 -0.953 1.00 97.06 119 VAL A N 1
ATOM 968 C CA . VAL A 1 119 ? -12.865 -0.519 -2.141 1.00 97.06 119 VAL A CA 1
ATOM 969 C C . VAL A 1 119 ? -11.902 0.047 -3.170 1.00 97.06 119 VAL A C 1
ATOM 971 O O . VAL A 1 119 ? -11.017 0.833 -2.836 1.00 97.06 119 VAL A O 1
ATOM 974 N N . ALA A 1 120 ? -12.106 -0.369 -4.415 1.00 94.81 120 ALA A N 1
ATOM 975 C CA . ALA A 1 120 ? -11.379 0.065 -5.594 1.00 94.81 120 ALA A CA 1
ATOM 976 C C . ALA A 1 120 ? -12.326 0.801 -6.544 1.00 94.81 120 ALA A C 1
ATOM 978 O O . ALA A 1 120 ? -13.320 0.212 -6.967 1.00 94.81 120 ALA A O 1
ATOM 979 N N . THR A 1 121 ? -12.041 2.063 -6.872 1.00 95.00 121 THR A N 1
ATOM 980 C CA . THR A 1 121 ? -13.002 2.924 -7.592 1.00 95.00 121 THR A CA 1
ATOM 981 C C . THR A 1 121 ? -12.859 3.010 -9.102 1.00 95.00 121 THR A C 1
ATOM 983 O O . THR A 1 121 ? -13.709 3.632 -9.731 1.00 95.00 121 THR A O 1
ATOM 986 N N . GLY A 1 122 ? -11.862 2.376 -9.711 1.00 90.12 122 GLY A N 1
ATOM 987 C CA . GLY A 1 122 ? -11.722 2.391 -11.166 1.00 90.12 122 GLY A CA 1
ATOM 988 C C . GLY A 1 122 ? -10.282 2.260 -11.625 1.00 90.12 122 GLY A C 1
ATOM 989 O O . GLY A 1 122 ? -9.383 2.090 -10.800 1.00 90.12 122 GLY A O 1
ATOM 990 N N . ASP A 1 123 ? -10.111 2.276 -12.946 1.00 88.00 123 ASP A N 1
ATOM 991 C CA . ASP A 1 123 ? -8.831 2.354 -13.661 1.00 88.00 123 ASP A CA 1
ATOM 992 C C . ASP A 1 123 ? -7.769 1.374 -13.153 1.00 88.00 123 ASP A C 1
ATOM 994 O O . ASP A 1 123 ? -6.582 1.655 -12.994 1.00 88.00 123 ASP A O 1
ATOM 998 N N . PHE A 1 124 ? -8.241 0.155 -12.892 1.00 88.44 124 PHE A N 1
ATOM 999 C CA . PHE A 1 124 ? -7.429 -0.924 -12.349 1.00 88.44 124 PHE A CA 1
ATOM 1000 C C . PHE A 1 124 ? -6.412 -1.458 -13.359 1.00 88.44 124 PHE A C 1
ATOM 1002 O O . PHE A 1 124 ? -5.320 -1.854 -12.967 1.00 88.44 124 PHE A O 1
ATOM 1009 N N . ILE A 1 125 ? -6.762 -1.468 -14.647 1.00 86.56 125 ILE A N 1
ATOM 1010 C CA . ILE A 1 125 ? -5.933 -1.976 -15.745 1.00 86.56 125 ILE A CA 1
ATOM 1011 C C . ILE A 1 125 ? -5.783 -0.859 -16.773 1.00 86.56 125 ILE A C 1
ATOM 1013 O O . ILE A 1 125 ? -6.789 -0.320 -17.238 1.00 86.56 125 ILE A O 1
ATOM 1017 N N . SER A 1 126 ? -4.546 -0.547 -17.155 1.00 80.62 126 SER A N 1
ATOM 1018 C CA . SER A 1 126 ? -4.270 0.397 -18.237 1.00 80.62 126 SER A CA 1
ATOM 1019 C C . SER A 1 126 ? -4.084 -0.354 -19.551 1.00 80.62 126 SER A C 1
ATOM 1021 O O . SER A 1 126 ? -3.213 -1.213 -19.671 1.00 80.62 126 SER A O 1
ATOM 1023 N N . ASN A 1 127 ? -4.903 -0.016 -20.548 1.00 71.88 127 ASN A N 1
ATOM 1024 C CA . ASN A 1 127 ? -4.905 -0.669 -21.865 1.00 71.88 127 ASN A CA 1
ATOM 1025 C C . ASN A 1 127 ? -4.122 0.108 -22.934 1.00 71.88 127 ASN A C 1
ATOM 1027 O O . ASN A 1 127 ? -4.013 -0.343 -24.075 1.00 71.88 127 ASN A O 1
ATOM 1031 N N . HIS A 1 128 ? -3.605 1.283 -22.584 1.00 68.12 128 HIS A N 1
ATOM 1032 C CA . HIS A 1 128 ? -2.905 2.170 -23.499 1.00 68.12 128 HIS A CA 1
ATOM 1033 C C . HIS A 1 128 ? -1.618 2.650 -22.856 1.00 68.12 128 HIS A C 1
ATOM 1035 O O . HIS A 1 128 ? -1.598 2.980 -21.676 1.00 68.12 128 HIS A O 1
ATOM 1041 N N . LYS A 1 129 ? -0.557 2.668 -23.660 1.00 64.50 129 LYS A N 1
ATOM 1042 C CA . LYS A 1 129 ? 0.668 3.384 -23.339 1.00 64.50 129 LYS A CA 1
ATOM 1043 C C . LYS A 1 129 ? 0.334 4.860 -23.543 1.00 64.50 129 LYS A C 1
ATOM 1045 O O . LYS A 1 129 ? 0.119 5.250 -24.691 1.00 64.50 129 LYS A O 1
ATOM 1050 N N . ASP A 1 130 ? 0.156 5.596 -22.452 1.00 58.06 130 ASP A N 1
ATOM 1051 C CA . ASP A 1 130 ? -0.097 7.041 -22.505 1.00 58.06 130 ASP A CA 1
ATOM 1052 C C . ASP A 1 130 ? 1.054 7.789 -23.202 1.00 58.06 130 ASP A C 1
ATOM 1054 O O . ASP A 1 130 ? 2.230 7.374 -23.036 1.00 58.06 130 ASP A O 1
#

pLDDT: mean 81.45, std 13.81, range [52.06, 98.19]

Foldseek 3Di:
DVVVVVVVVVVVVVVVVVVVVVVVVVVVVVVVVPDPPPPDPVNVVVVLVVVLVVVLVVVVVVLVVVCVVVVDDPDAAEAEDEQLAADCPDPCRDVVCNPVVVSSVVSCPDPVSPHPYYDYDDNNYHPDDD

Sequence (130 aa):
MAYIFAFIIKILLFQTKRLSYLCLFITSFLFSCSHADDIDWEVKKSINDSIYVINNKLAKERMAKIESQYNVKGCFKLVHISDPHLSDFSESNHYSYPINLIQSVKFANQTDLNINAMVATGDFISNHKD